Protein AF-A0A3B5M912-F1 (afdb_monomer)

Sequence (126 aa):
ELSCSVRALQQDLEKQKSLNESLRKENHSLREQLNTVKNRPSCDAEFARALKVFYHSMTSVRGQLQRLRRHRPSEESDLLGLRLFVDEQSRLLRDFSEQLEDSVSTLKQDIAAIVRRKRERSGIWS

Nearest PDB structures (foldseek):
  8to0-assembly1_Af  TM=3.887E-01  e=3.379E+00  Mus musculus
  4mh6-assembly1_A  TM=3.707E-01  e=4.915E+00  Vibrio parahaemolyticus RIMD 2210633

Foldseek 3Di:
DVVVVVVVVVVVVVVVVVVVVVVVVVVVVVVVVVVVVVPDDALVRLLVVLVVQLVVLVVVLVVLVVVLVPDDQDPPDDPVSVVVSVVVSVVSVVVSVVSNCVSVVSSVVSNVVSVVVVCVVVVPDD

Organism: NCBI:txid32473

Secondary structure (DSSP, 8-state):
-HHHHHHHHHHHHHHHHHHHHHHHHHHHHHHHHHHHHHTSPPHHHHHHHHHHHHHHHHHHHHHHHHHHHH----TT--HHHHHHHHHHHHHHHHHHHHHHHHHHHHHHHHHHHHHHHHHHHH-TT-

Structure (mmCIF, N/CA/C/O backbone):
data_AF-A0A3B5M912-F1
#
_entry.id   AF-A0A3B5M912-F1
#
loop_
_atom_site.group_PDB
_atom_site.id
_atom_site.type_symbol
_atom_site.label_atom_id
_atom_site.label_alt_id
_atom_site.label_comp_id
_atom_site.label_asym_id
_atom_site.label_entity_id
_atom_site.label_seq_id
_atom_site.pdbx_PDB_ins_code
_atom_site.Cartn_x
_atom_site.Cartn_y
_atom_site.Cartn_z
_atom_site.occupancy
_atom_site.B_iso_or_equiv
_atom_site.auth_seq_id
_atom_site.auth_comp_id
_atom_site.auth_asym_id
_atom_site.auth_atom_id
_atom_site.pdbx_PDB_model_num
ATOM 1 N N . GLU A 1 1 ? 48.016 -3.896 -58.361 1.00 64.62 1 GLU A N 1
ATOM 2 C CA . GLU A 1 1 ? 46.804 -3.161 -57.930 1.00 64.62 1 GLU A CA 1
ATOM 3 C C . GLU A 1 1 ? 45.706 -4.087 -57.398 1.00 64.62 1 GLU A C 1
ATOM 5 O O . GLU A 1 1 ? 45.384 -3.976 -56.224 1.00 64.62 1 GLU A O 1
ATOM 10 N N . LEU A 1 2 ? 45.236 -5.081 -58.168 1.00 72.81 2 LEU A N 1
ATOM 11 C CA . LEU A 1 2 ? 44.191 -6.045 -57.753 1.00 72.81 2 LEU A CA 1
ATOM 12 C C . LEU A 1 2 ? 44.423 -6.735 -56.390 1.00 72.81 2 LEU A C 1
ATOM 14 O O . LEU A 1 2 ? 43.500 -6.841 -55.590 1.00 72.81 2 LEU A O 1
ATOM 18 N N . SER A 1 3 ? 45.652 -7.165 -56.085 1.00 80.94 3 SER A N 1
ATOM 19 C CA . SER A 1 3 ? 45.983 -7.821 -54.803 1.00 80.94 3 SER A CA 1
ATOM 20 C C . SER A 1 3 ? 45.814 -6.895 -53.583 1.00 80.94 3 SER A C 1
ATOM 22 O O . SER A 1 3 ? 45.365 -7.330 -52.521 1.00 80.94 3 SER A O 1
ATOM 24 N N . CYS A 1 4 ? 46.098 -5.597 -53.740 1.00 82.88 4 CYS A N 1
ATOM 25 C CA . CYS A 1 4 ? 45.885 -4.604 -52.685 1.00 82.88 4 CYS A CA 1
ATOM 26 C C . CYS A 1 4 ? 44.389 -4.359 -52.451 1.00 82.88 4 CYS A C 1
ATOM 28 O O . CYS A 1 4 ? 43.953 -4.299 -51.303 1.00 82.88 4 CYS A O 1
ATOM 30 N N . SER A 1 5 ? 43.597 -4.292 -53.526 1.00 88.00 5 SER A N 1
ATOM 31 C CA . SER A 1 5 ? 42.139 -4.140 -53.454 1.00 88.00 5 SER A CA 1
ATOM 32 C C . SER A 1 5 ? 41.459 -5.344 -52.797 1.00 88.00 5 SER A C 1
ATOM 34 O O . SER A 1 5 ? 40.586 -5.163 -51.953 1.00 88.00 5 SER A O 1
ATOM 36 N N . VAL A 1 6 ? 41.895 -6.570 -53.110 1.00 91.06 6 VAL A N 1
ATOM 37 C CA . VAL A 1 6 ? 41.381 -7.795 -52.470 1.00 91.06 6 VAL A CA 1
ATOM 38 C C . VAL A 1 6 ? 41.667 -7.788 -50.967 1.00 91.06 6 VAL A C 1
ATOM 40 O O . VAL A 1 6 ? 40.774 -8.064 -50.170 1.00 91.06 6 VAL A O 1
ATOM 43 N N . ARG A 1 7 ? 42.879 -7.395 -50.556 1.00 91.56 7 ARG A N 1
ATOM 44 C CA . ARG A 1 7 ? 43.245 -7.308 -49.135 1.00 91.56 7 ARG A CA 1
ATOM 45 C C . ARG A 1 7 ? 42.416 -6.263 -48.378 1.00 91.56 7 ARG A C 1
ATOM 47 O O . ARG A 1 7 ? 42.006 -6.533 -47.252 1.00 91.56 7 ARG A O 1
ATOM 54 N N . ALA A 1 8 ? 42.159 -5.105 -48.989 1.00 92.12 8 ALA A N 1
ATOM 55 C CA . ALA A 1 8 ? 41.327 -4.056 -48.398 1.00 92.12 8 ALA A CA 1
ATOM 56 C C . ALA A 1 8 ? 39.878 -4.529 -48.186 1.00 92.12 8 ALA A C 1
ATOM 58 O O . ALA A 1 8 ? 39.350 -4.418 -47.081 1.00 92.12 8 ALA A O 1
ATOM 59 N N . LEU A 1 9 ? 39.276 -5.165 -49.198 1.00 93.44 9 LEU A N 1
ATOM 60 C CA . LEU A 1 9 ? 37.930 -5.741 -49.090 1.00 93.44 9 LEU A CA 1
ATOM 61 C C . LEU A 1 9 ? 37.843 -6.818 -48.002 1.00 93.44 9 LEU A C 1
ATOM 63 O O . LEU A 1 9 ? 36.847 -6.905 -47.288 1.00 93.44 9 LEU A O 1
ATOM 67 N N . GLN A 1 10 ? 38.894 -7.622 -47.843 1.00 93.94 10 GLN A N 1
ATOM 68 C CA . GLN A 1 10 ? 38.943 -8.663 -46.820 1.00 93.94 10 GLN A CA 1
ATOM 69 C C . GLN A 1 10 ? 38.999 -8.076 -45.405 1.00 93.94 10 GLN A C 1
ATOM 71 O O . GLN A 1 10 ? 38.310 -8.558 -44.509 1.00 93.94 10 GLN A O 1
ATOM 76 N N . GLN A 1 11 ? 39.771 -7.003 -45.209 1.00 94.62 11 GLN A N 1
ATOM 77 C CA . GLN A 1 11 ? 39.803 -6.275 -43.940 1.00 94.62 11 GLN A CA 1
ATOM 78 C C . GLN A 1 11 ? 38.449 -5.640 -43.614 1.00 94.62 11 GLN A C 1
ATOM 80 O O . GLN A 1 11 ? 38.011 -5.691 -42.465 1.00 94.62 11 GLN A O 1
ATOM 85 N N . ASP A 1 12 ? 37.768 -5.072 -44.606 1.00 95.12 12 ASP A N 1
ATOM 86 C CA . ASP A 1 12 ? 36.456 -4.464 -44.394 1.00 95.12 12 ASP A CA 1
ATOM 87 C C . ASP A 1 12 ? 35.370 -5.510 -44.121 1.00 95.12 12 ASP A C 1
ATOM 89 O O . ASP A 1 12 ? 34.517 -5.288 -43.262 1.00 95.12 12 ASP A O 1
ATOM 93 N N . LEU A 1 13 ? 35.445 -6.689 -44.747 1.00 95.62 13 LEU A N 1
ATOM 94 C CA . LEU A 1 13 ? 34.567 -7.815 -44.428 1.00 95.62 13 LEU A CA 1
ATOM 95 C C . LEU A 1 13 ? 34.723 -8.263 -42.966 1.00 95.62 13 LEU A C 1
ATOM 97 O O . LEU A 1 13 ? 33.722 -8.478 -42.284 1.00 95.62 13 LEU A O 1
ATOM 101 N N . GLU A 1 14 ? 35.955 -8.380 -42.467 1.00 96.00 14 GLU A N 1
ATOM 102 C CA . GLU A 1 14 ? 36.202 -8.761 -41.069 1.00 96.00 14 GLU A CA 1
ATOM 103 C C . GLU A 1 14 ? 35.731 -7.682 -40.080 1.00 96.00 14 GLU A C 1
ATOM 105 O O . GLU A 1 14 ? 35.115 -8.008 -39.062 1.00 96.00 14 GLU A O 1
ATOM 110 N N . LYS A 1 15 ? 35.904 -6.391 -40.403 1.00 96.31 15 LYS A N 1
ATOM 111 C CA . LYS A 1 15 ? 35.314 -5.291 -39.615 1.00 96.31 15 LYS A CA 1
ATOM 112 C C . LYS A 1 15 ? 33.787 -5.361 -39.595 1.00 96.31 15 LYS A C 1
ATOM 114 O O . LYS A 1 15 ? 33.173 -5.162 -38.552 1.00 96.31 15 LYS A O 1
ATOM 119 N N . GLN A 1 16 ? 33.155 -5.648 -40.732 1.00 95.44 16 GLN A N 1
ATOM 120 C CA . GLN A 1 16 ? 31.699 -5.776 -40.799 1.00 95.44 16 GLN A CA 1
ATOM 121 C C . GLN A 1 16 ? 31.198 -6.969 -39.981 1.00 95.44 16 GLN A C 1
ATOM 123 O O . GLN A 1 16 ? 30.187 -6.850 -39.291 1.00 95.44 16 GLN A O 1
ATOM 128 N N . LYS A 1 17 ? 31.911 -8.101 -39.990 1.00 96.62 17 LYS A N 1
ATOM 129 C CA . LYS A 1 17 ? 31.572 -9.258 -39.148 1.00 96.62 17 LYS A CA 1
ATOM 130 C C . LYS A 1 17 ? 31.636 -8.921 -37.660 1.00 96.62 17 LYS A C 1
ATOM 132 O O . LYS A 1 17 ? 30.684 -9.231 -36.946 1.00 96.62 17 LYS A O 1
ATOM 137 N N . SER A 1 18 ? 32.706 -8.265 -37.206 1.00 96.75 18 SER A N 1
ATOM 138 C CA . SER A 1 18 ? 32.860 -7.907 -35.791 1.00 96.75 18 SER A CA 1
ATOM 139 C C . SER A 1 18 ? 31.819 -6.880 -35.336 1.00 96.75 18 SER A C 1
ATOM 141 O O . SER A 1 18 ? 31.217 -7.041 -34.273 1.00 96.75 18 SER A O 1
ATOM 143 N N . LEU A 1 19 ? 31.516 -5.880 -36.172 1.00 96.88 19 LEU A N 1
ATOM 144 C CA . LEU A 1 19 ? 30.429 -4.927 -35.925 1.00 96.88 19 LEU A CA 1
ATOM 145 C C . LEU A 1 19 ? 29.069 -5.625 -35.842 1.00 96.88 19 LEU A C 1
ATOM 147 O O . LEU A 1 19 ? 28.286 -5.351 -34.935 1.00 96.88 19 LEU A O 1
ATOM 151 N N . ASN A 1 20 ? 28.790 -6.556 -36.755 1.00 96.88 20 ASN A N 1
ATOM 152 C CA . ASN A 1 20 ? 27.536 -7.303 -36.760 1.00 96.88 20 ASN A CA 1
ATOM 153 C C . ASN A 1 20 ? 27.403 -8.192 -35.513 1.00 96.88 20 ASN A C 1
ATOM 155 O O . ASN A 1 20 ? 26.327 -8.278 -34.924 1.00 96.88 20 ASN A O 1
ATOM 159 N N . GLU A 1 21 ? 28.495 -8.813 -35.062 1.00 97.38 21 GLU A N 1
ATOM 160 C CA . GLU A 1 21 ? 28.508 -9.570 -33.810 1.00 97.38 21 GLU A CA 1
ATOM 161 C C . GLU A 1 21 ? 28.215 -8.673 -32.597 1.00 97.38 21 GLU A C 1
ATOM 163 O O . GLU A 1 21 ? 27.390 -9.032 -31.754 1.00 97.38 21 GLU A O 1
ATOM 168 N N . SER A 1 22 ? 28.820 -7.482 -32.541 1.00 97.06 22 SER A N 1
ATOM 169 C CA . SER A 1 22 ? 28.542 -6.490 -31.495 1.00 97.06 22 SER A CA 1
ATOM 170 C C . SER A 1 22 ? 27.069 -6.062 -31.496 1.00 97.06 22 SER A C 1
ATOM 172 O O . SER A 1 22 ? 26.395 -6.139 -30.468 1.00 97.06 22 SER A O 1
ATOM 174 N N . LEU A 1 23 ? 26.521 -5.730 -32.670 1.00 96.75 23 LEU A N 1
ATOM 175 C CA . LEU A 1 23 ? 25.113 -5.352 -32.832 1.00 96.75 23 LEU A CA 1
ATOM 176 C C . LEU A 1 23 ? 24.147 -6.47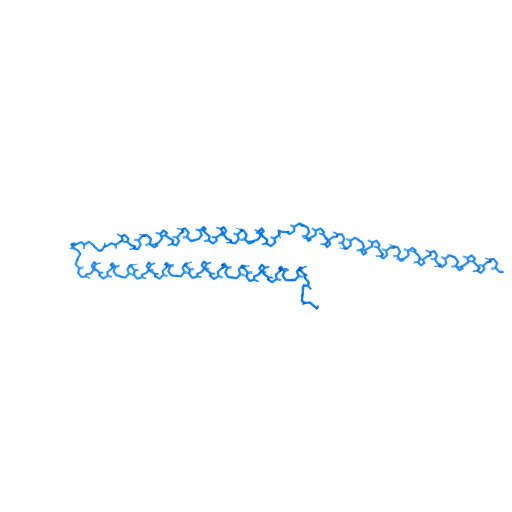3 -32.446 1.00 96.75 23 LEU A C 1
ATOM 178 O O . LEU A 1 23 ? 23.066 -6.196 -31.925 1.00 96.75 23 LEU A O 1
ATOM 182 N N . ARG A 1 24 ? 24.504 -7.740 -32.690 1.00 97.06 24 ARG A N 1
ATOM 183 C CA . ARG A 1 24 ? 23.701 -8.889 -32.246 1.00 97.06 24 ARG A CA 1
ATOM 184 C C . ARG A 1 24 ? 23.690 -9.017 -30.727 1.00 97.06 24 ARG A C 1
ATOM 186 O O . ARG A 1 24 ? 22.623 -9.264 -30.166 1.00 97.06 24 ARG A O 1
ATOM 193 N N . LYS A 1 25 ? 24.837 -8.824 -30.069 1.00 96.62 25 LYS A N 1
ATOM 194 C CA . LYS A 1 25 ? 24.935 -8.823 -28.599 1.00 96.62 25 LYS A CA 1
ATOM 195 C C . LYS A 1 25 ? 24.112 -7.686 -27.994 1.00 96.62 25 LYS A C 1
ATOM 197 O O . LYS A 1 25 ? 23.331 -7.921 -27.075 1.00 96.62 25 LYS A O 1
ATOM 202 N N . GLU A 1 26 ? 24.211 -6.487 -28.559 1.00 95.50 26 GLU A N 1
ATOM 203 C CA . GLU A 1 26 ? 23.410 -5.338 -28.132 1.00 95.50 26 GLU A CA 1
ATOM 204 C C . GLU A 1 26 ? 21.910 -5.578 -28.352 1.00 95.50 26 GLU A C 1
ATOM 206 O O . GLU A 1 26 ? 21.117 -5.400 -27.432 1.00 95.50 26 GLU A O 1
ATOM 211 N N . ASN A 1 27 ? 21.509 -6.085 -29.523 1.00 95.75 27 ASN A N 1
ATOM 212 C CA . ASN A 1 27 ? 20.114 -6.448 -29.792 1.00 95.75 27 ASN A CA 1
ATOM 213 C C . ASN A 1 27 ? 19.573 -7.469 -28.794 1.00 95.75 27 ASN A C 1
ATOM 215 O O . ASN A 1 27 ? 18.412 -7.383 -28.393 1.00 95.75 27 ASN A O 1
ATOM 219 N N . HIS A 1 28 ? 20.388 -8.453 -28.420 1.00 95.31 28 HIS A N 1
ATOM 220 C CA . HIS A 1 28 ? 20.005 -9.441 -27.425 1.00 95.31 28 HIS A CA 1
ATOM 221 C C . HIS A 1 28 ? 19.778 -8.783 -26.058 1.00 95.31 28 HIS A C 1
ATOM 223 O O . HIS A 1 28 ? 18.690 -8.921 -25.502 1.00 95.31 28 HIS A O 1
ATOM 229 N N . SER A 1 29 ? 20.730 -7.969 -25.591 1.00 94.19 29 SER A N 1
ATOM 230 C CA . SER A 1 29 ? 20.608 -7.203 -24.341 1.00 94.19 29 SER A CA 1
ATOM 231 C C . SER A 1 29 ? 19.375 -6.289 -24.332 1.00 94.19 29 SER A C 1
ATOM 233 O O . SER A 1 29 ? 18.597 -6.285 -23.379 1.00 94.19 29 SER A O 1
ATOM 235 N N . LEU A 1 30 ? 19.118 -5.565 -25.425 1.00 93.62 30 LEU A N 1
ATOM 236 C CA . LEU A 1 30 ? 17.948 -4.691 -25.553 1.00 93.62 30 LEU A CA 1
ATOM 237 C C . LEU A 1 30 ? 16.629 -5.477 -25.532 1.00 93.62 30 LEU A C 1
ATOM 239 O O . LEU A 1 30 ? 15.649 -5.029 -24.934 1.00 93.62 30 LEU A O 1
ATOM 243 N N . ARG A 1 31 ? 16.586 -6.663 -26.151 1.00 91.31 31 ARG A N 1
ATOM 244 C CA . ARG A 1 31 ? 15.410 -7.549 -26.108 1.00 91.31 31 ARG A CA 1
ATOM 245 C C . ARG A 1 31 ? 15.148 -8.068 -24.700 1.00 91.31 31 ARG A C 1
ATOM 247 O O . ARG A 1 31 ? 13.990 -8.102 -24.285 1.00 91.31 31 ARG A O 1
ATOM 254 N N . GLU A 1 32 ? 16.193 -8.436 -23.965 1.00 88.81 32 GLU A N 1
ATOM 255 C CA . GLU A 1 32 ? 16.070 -8.828 -22.560 1.00 88.81 32 GLU A CA 1
ATOM 256 C C . GLU A 1 32 ? 15.535 -7.670 -21.713 1.00 88.81 32 GLU A C 1
ATOM 258 O O . GLU A 1 32 ? 14.519 -7.828 -21.032 1.00 88.81 32 GLU A O 1
ATOM 263 N N . GLN A 1 33 ? 16.119 -6.474 -21.838 1.00 84.50 33 GLN A N 1
ATOM 264 C CA . GLN A 1 33 ? 15.643 -5.274 -21.145 1.00 84.50 33 GLN A CA 1
ATOM 265 C C . GLN A 1 33 ? 14.170 -4.978 -21.465 1.00 84.50 33 GLN A C 1
ATOM 267 O O . GLN A 1 33 ? 13.362 -4.791 -20.553 1.00 84.50 33 GLN A O 1
ATOM 272 N N . LEU A 1 34 ? 13.770 -5.027 -22.738 1.00 82.81 34 LEU A N 1
ATOM 273 C CA . LEU A 1 34 ? 12.383 -4.793 -23.144 1.00 82.81 34 LEU A CA 1
ATOM 274 C C . LEU A 1 34 ? 11.416 -5.830 -22.553 1.00 82.81 34 LEU A C 1
ATOM 276 O O . LEU A 1 34 ? 10.325 -5.473 -22.100 1.00 82.81 34 LEU A O 1
ATOM 280 N N . ASN A 1 35 ? 11.808 -7.105 -22.524 1.00 79.25 35 ASN A N 1
ATOM 281 C CA . ASN A 1 35 ? 11.000 -8.167 -21.925 1.00 79.25 35 ASN A CA 1
ATOM 282 C C . ASN A 1 35 ? 10.828 -7.967 -20.412 1.00 79.25 35 ASN A C 1
ATOM 284 O O . ASN A 1 35 ? 9.725 -8.159 -19.895 1.00 79.25 35 ASN A O 1
ATOM 288 N N . THR A 1 36 ? 11.863 -7.503 -19.702 1.00 74.50 36 THR A N 1
ATOM 289 C CA . THR A 1 36 ? 11.733 -7.182 -18.269 1.00 74.50 36 THR A CA 1
ATOM 290 C C . THR A 1 36 ? 10.762 -6.027 -18.010 1.00 74.50 36 THR A C 1
ATOM 292 O O . THR A 1 36 ? 10.027 -6.056 -17.024 1.00 74.50 36 THR A O 1
ATOM 295 N N . VAL A 1 37 ? 10.698 -5.030 -18.897 1.00 73.44 37 VAL A N 1
ATOM 296 C CA . VAL A 1 37 ? 9.768 -3.895 -18.772 1.00 73.44 37 VAL A CA 1
ATOM 297 C C . VAL A 1 37 ? 8.327 -4.310 -19.073 1.00 73.44 37 VAL A C 1
ATOM 299 O O . VAL A 1 37 ? 7.422 -3.887 -18.348 1.00 73.44 37 VAL A O 1
ATOM 302 N N . LYS A 1 38 ? 8.115 -5.151 -20.096 1.00 70.38 38 LYS A N 1
ATOM 303 C CA . LYS A 1 38 ? 6.788 -5.662 -20.492 1.00 70.38 38 LYS A CA 1
ATOM 304 C C . LYS A 1 38 ? 6.145 -6.551 -19.429 1.00 70.38 38 LYS A C 1
ATOM 306 O O . LYS A 1 38 ? 4.938 -6.480 -19.237 1.00 70.38 38 LYS A O 1
ATOM 311 N N . ASN A 1 39 ? 6.945 -7.349 -18.722 1.00 68.88 39 ASN A N 1
ATOM 312 C CA . ASN A 1 39 ? 6.443 -8.283 -17.710 1.00 68.88 39 ASN A CA 1
ATOM 313 C C . ASN A 1 39 ? 6.229 -7.641 -16.329 1.00 68.88 39 ASN A C 1
ATOM 315 O O . ASN A 1 39 ? 5.725 -8.296 -15.417 1.00 68.88 39 ASN A O 1
ATOM 319 N N . ARG A 1 40 ? 6.601 -6.368 -16.140 1.00 70.62 40 ARG A N 1
ATOM 320 C CA . ARG A 1 40 ? 6.330 -5.654 -14.887 1.00 70.62 40 ARG A CA 1
ATOM 321 C C . ARG A 1 40 ? 4.892 -5.126 -14.873 1.00 70.62 40 ARG A C 1
ATOM 323 O O . ARG A 1 40 ? 4.459 -4.555 -15.874 1.00 70.62 40 ARG A O 1
ATOM 330 N N . PRO A 1 41 ? 4.174 -5.222 -13.738 1.00 75.94 41 PRO A N 1
ATOM 331 C CA . PRO A 1 41 ? 2.852 -4.624 -13.604 1.00 75.94 41 PRO A CA 1
ATOM 332 C C . PRO A 1 41 ? 2.881 -3.130 -13.944 1.00 75.94 41 PRO A C 1
ATOM 334 O O . PRO A 1 41 ? 3.844 -2.435 -13.608 1.00 75.94 41 PRO A O 1
ATOM 337 N N . SER A 1 42 ? 1.826 -2.628 -14.589 1.00 85.75 42 SER A N 1
ATOM 338 C CA . SER A 1 42 ? 1.671 -1.187 -14.794 1.00 85.75 42 SER A CA 1
ATOM 339 C C . SER A 1 42 ? 1.531 -0.465 -13.450 1.00 85.75 42 SER A C 1
ATOM 341 O O . SER A 1 42 ? 1.064 -1.047 -12.467 1.00 85.75 42 SER A O 1
ATOM 343 N N . CYS A 1 43 ? 1.896 0.819 -13.410 1.00 88.69 43 CYS A N 1
ATOM 344 C CA . CYS A 1 43 ? 1.702 1.655 -12.222 1.00 88.69 43 CYS A CA 1
ATOM 345 C C . CYS A 1 43 ? 0.235 1.663 -11.765 1.00 88.69 43 CYS A C 1
ATOM 347 O O . CYS A 1 43 ? -0.027 1.658 -10.567 1.00 88.69 43 CYS A O 1
ATOM 349 N N . ASP A 1 44 ? -0.715 1.599 -12.701 1.00 90.81 44 ASP A N 1
ATOM 350 C CA . ASP A 1 44 ? -2.145 1.533 -12.386 1.00 90.81 44 ASP A CA 1
ATOM 351 C C . ASP A 1 44 ? -2.519 0.195 -11.732 1.00 90.81 44 ASP A C 1
ATOM 353 O O . ASP A 1 44 ? -3.289 0.164 -10.774 1.00 90.81 44 ASP A O 1
ATOM 357 N N . ALA A 1 45 ? -1.925 -0.917 -12.182 1.00 92.38 45 ALA A N 1
ATOM 358 C CA . ALA A 1 45 ? -2.114 -2.219 -11.548 1.00 92.38 45 ALA A CA 1
ATOM 359 C C . ALA A 1 45 ? -1.486 -2.271 -10.143 1.00 92.38 45 ALA A C 1
ATOM 361 O O . ALA A 1 45 ? -2.049 -2.889 -9.241 1.00 92.38 45 ALA A O 1
ATOM 362 N N . GLU A 1 46 ? -0.329 -1.632 -9.940 1.00 93.44 46 GLU A N 1
ATOM 363 C CA . GLU A 1 46 ? 0.275 -1.456 -8.610 1.00 93.44 46 GLU A CA 1
ATOM 364 C C . GLU A 1 46 ? -0.614 -0.605 -7.697 1.00 93.44 46 GLU A C 1
ATOM 366 O O . GLU A 1 46 ? -0.865 -0.991 -6.556 1.00 93.44 46 GLU A O 1
ATOM 371 N N . PHE A 1 47 ? -1.155 0.497 -8.215 1.00 95.12 47 PHE A N 1
ATOM 372 C CA . PHE A 1 47 ? -2.043 1.387 -7.473 1.00 95.12 47 PHE A CA 1
ATOM 373 C C . PHE A 1 47 ? -3.353 0.701 -7.076 1.00 95.12 47 PHE A C 1
ATOM 375 O O . PHE A 1 47 ? -3.755 0.763 -5.916 1.00 95.12 47 PHE A O 1
ATOM 382 N N . ALA A 1 48 ? -3.980 -0.034 -7.997 1.00 96.94 48 ALA A N 1
ATOM 383 C CA . ALA A 1 48 ? -5.179 -0.815 -7.705 1.00 96.94 48 ALA A CA 1
ATOM 384 C C . ALA A 1 48 ? -4.929 -1.865 -6.607 1.00 96.94 48 ALA A C 1
ATOM 386 O O . ALA A 1 48 ? -5.787 -2.083 -5.749 1.00 96.94 48 ALA A O 1
ATOM 387 N N . ARG A 1 49 ? -3.744 -2.496 -6.592 1.00 96.25 49 ARG A N 1
ATOM 388 C CA . ARG A 1 49 ? -3.355 -3.424 -5.518 1.00 96.25 49 ARG A CA 1
ATOM 389 C C . ARG A 1 49 ? -3.178 -2.712 -4.180 1.00 96.25 49 ARG A C 1
ATOM 391 O O . ARG A 1 49 ? -3.746 -3.184 -3.199 1.00 96.25 49 ARG A O 1
ATOM 398 N N . ALA A 1 50 ? -2.462 -1.588 -4.146 1.00 97.69 50 ALA A N 1
ATOM 399 C CA . ALA A 1 50 ? -2.276 -0.795 -2.929 1.00 97.69 50 ALA A CA 1
ATOM 400 C C . ALA A 1 50 ? -3.625 -0.339 -2.344 1.00 97.69 50 ALA A C 1
ATOM 402 O O . ALA A 1 50 ? -3.888 -0.524 -1.157 1.00 97.69 50 ALA A O 1
ATOM 403 N N . LEU A 1 51 ? -4.541 0.143 -3.194 1.00 98.12 51 LEU A N 1
ATOM 404 C CA . LEU A 1 51 ? -5.901 0.495 -2.780 1.00 98.12 51 LEU A CA 1
ATOM 405 C C . LEU A 1 51 ? -6.677 -0.704 -2.235 1.00 98.12 51 LEU A C 1
ATOM 407 O O . LEU A 1 51 ? -7.331 -0.587 -1.202 1.00 98.12 51 LEU A O 1
ATOM 411 N N . LYS A 1 52 ? -6.612 -1.867 -2.893 1.00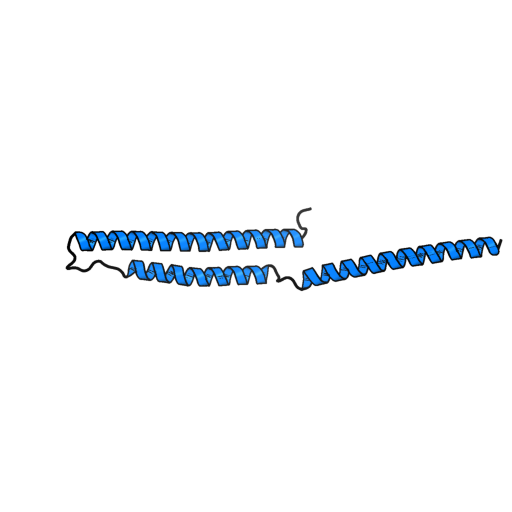 98.00 52 LYS A N 1
ATOM 412 C CA . LYS A 1 52 ? -7.297 -3.076 -2.416 1.00 98.00 52 LYS A CA 1
ATOM 413 C C . LYS A 1 52 ? -6.821 -3.474 -1.017 1.00 98.00 52 LYS A C 1
ATOM 415 O O . LYS A 1 52 ? -7.654 -3.778 -0.164 1.00 98.00 52 LYS A O 1
ATOM 420 N N . VAL A 1 53 ? -5.508 -3.459 -0.785 1.00 97.44 53 VAL A N 1
ATOM 421 C CA . VAL A 1 53 ? -4.915 -3.751 0.530 1.00 97.44 53 VAL A CA 1
ATOM 422 C C . VAL A 1 53 ? -5.372 -2.720 1.561 1.00 97.44 53 VAL A C 1
ATOM 424 O O . VAL A 1 53 ? -5.858 -3.100 2.625 1.00 97.44 53 VAL A O 1
ATOM 427 N N . PHE A 1 54 ? -5.322 -1.430 1.220 1.00 98.25 54 PHE A N 1
ATOM 428 C CA . PHE A 1 54 ? -5.790 -0.356 2.093 1.00 98.25 54 PHE A CA 1
ATOM 429 C C . PHE A 1 54 ? -7.265 -0.516 2.484 1.00 98.25 54 PHE A C 1
ATOM 431 O O . PHE A 1 54 ? -7.593 -0.490 3.667 1.00 98.25 54 PHE A O 1
ATOM 438 N N . TYR A 1 55 ? -8.165 -0.747 1.525 1.00 98.00 55 TYR A N 1
ATOM 439 C CA . TYR A 1 55 ? -9.591 -0.938 1.814 1.00 98.00 55 TYR A CA 1
ATOM 440 C C . TYR A 1 55 ? -9.867 -2.186 2.653 1.00 98.00 55 TYR A C 1
ATOM 442 O O . TYR A 1 55 ? -10.757 -2.178 3.512 1.00 98.00 55 TYR A O 1
ATOM 450 N N . HIS A 1 56 ? -9.106 -3.257 2.427 1.00 97.25 56 HIS A N 1
ATOM 451 C CA . HIS A 1 56 ? -9.191 -4.446 3.261 1.00 97.25 56 HIS A CA 1
ATOM 452 C C . HIS A 1 56 ? -8.785 -4.131 4.708 1.00 97.25 56 HIS A C 1
ATOM 454 O O . HIS A 1 56 ? -9.541 -4.440 5.629 1.00 97.25 56 HIS A O 1
ATOM 460 N N . SER A 1 57 ? -7.672 -3.417 4.907 1.00 96.69 57 SER A N 1
ATOM 461 C CA . SER A 1 57 ? -7.240 -2.970 6.237 1.00 96.69 57 SER A CA 1
ATOM 462 C C . SER A 1 57 ? -8.274 -2.055 6.904 1.00 96.69 57 SER A C 1
ATOM 464 O O . SER A 1 57 ? -8.706 -2.293 8.032 1.00 96.69 57 SER A O 1
ATOM 466 N N . MET A 1 58 ? -8.800 -1.078 6.161 1.00 97.31 58 MET A N 1
ATOM 467 C CA . MET A 1 58 ? -9.839 -0.164 6.643 1.00 97.31 58 MET A CA 1
ATOM 468 C C . MET A 1 58 ? -11.139 -0.876 7.033 1.00 97.31 58 MET A C 1
ATOM 470 O O . MET A 1 58 ? -11.883 -0.383 7.882 1.00 97.31 58 MET A O 1
ATOM 474 N N . THR A 1 59 ? -11.421 -2.052 6.464 1.00 96.62 59 THR A N 1
ATOM 475 C CA . THR A 1 59 ? -12.552 -2.883 6.897 1.00 96.62 59 THR A CA 1
ATOM 476 C C . THR A 1 59 ? -12.342 -3.409 8.320 1.00 96.62 59 THR A C 1
ATOM 478 O O . THR A 1 59 ? -13.286 -3.378 9.113 1.00 96.62 59 THR A O 1
ATOM 481 N N . SER A 1 60 ? -11.114 -3.813 8.670 1.00 94.06 60 SER A N 1
ATOM 482 C CA . SER A 1 60 ? -10.738 -4.218 10.034 1.00 94.06 60 SER A CA 1
ATOM 483 C C . SER A 1 60 ? -10.808 -3.042 11.011 1.00 94.06 60 SER A C 1
ATOM 485 O O . SER A 1 60 ? -11.500 -3.126 12.030 1.00 94.06 60 SER A O 1
ATOM 487 N N . VAL A 1 61 ? -10.190 -1.912 10.646 1.00 96.50 61 VAL A N 1
ATOM 488 C CA . VAL A 1 61 ? -10.193 -0.661 11.428 1.00 96.50 61 VAL A CA 1
ATOM 489 C C . VAL A 1 61 ? -11.627 -0.204 11.720 1.00 96.50 61 VAL A C 1
ATOM 491 O O . VAL A 1 61 ? -11.990 0.089 12.860 1.00 96.50 61 VAL A O 1
ATOM 494 N N . ARG A 1 62 ? -12.509 -0.241 10.712 1.00 95.62 62 ARG A N 1
ATOM 495 C CA . ARG A 1 62 ? -13.940 0.048 10.886 1.00 95.62 62 ARG A CA 1
ATOM 496 C C . ARG A 1 62 ? -14.613 -0.920 11.862 1.00 95.62 62 ARG A C 1
ATOM 498 O O . ARG A 1 62 ? -15.432 -0.489 12.671 1.00 95.62 62 ARG A O 1
ATOM 505 N N . GLY A 1 63 ? -14.287 -2.210 11.803 1.00 93.81 63 GLY A N 1
ATOM 506 C CA . GLY A 1 63 ? -14.812 -3.215 12.730 1.00 93.81 63 GLY A CA 1
ATOM 507 C C . GLY A 1 63 ? -14.361 -2.994 14.179 1.00 93.81 63 GLY A C 1
ATOM 508 O O . GLY A 1 63 ? -15.135 -3.221 15.108 1.00 93.81 63 GLY A O 1
ATOM 509 N N . GLN A 1 64 ? -13.133 -2.522 14.400 1.00 93.25 64 GLN A N 1
ATOM 510 C CA . GLN A 1 64 ? -12.654 -2.127 15.731 1.00 93.25 64 GLN A CA 1
ATOM 511 C C . GLN A 1 64 ? -13.378 -0.884 16.250 1.00 93.25 64 GLN A C 1
ATOM 513 O O . GLN A 1 64 ? -13.883 -0.899 17.371 1.00 93.25 64 GLN A O 1
ATOM 518 N N . LEU A 1 65 ? -13.546 0.141 15.410 1.00 94.12 65 LEU A N 1
ATOM 519 C CA . LEU A 1 65 ? -14.304 1.339 15.773 1.00 94.12 65 LEU A CA 1
ATOM 520 C C . LEU A 1 65 ? -15.756 1.013 16.148 1.00 94.12 65 LEU A C 1
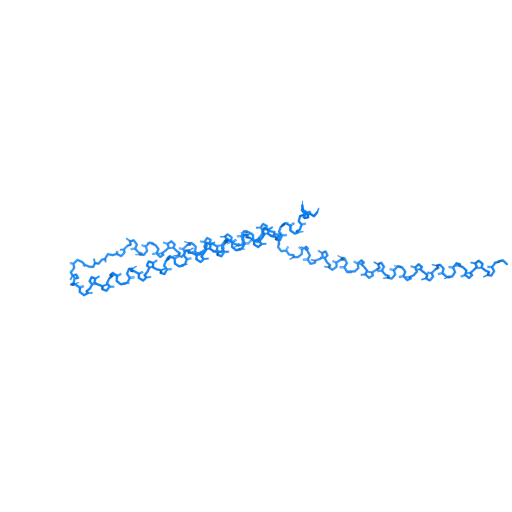ATOM 522 O O . LEU A 1 65 ? -16.304 1.558 17.104 1.00 94.12 65 LEU A O 1
ATOM 526 N N . GLN A 1 66 ? -16.393 0.098 15.415 1.00 93.19 66 GLN A N 1
ATOM 527 C CA . GLN A 1 66 ? -17.739 -0.368 15.747 1.00 93.19 66 GLN A CA 1
ATOM 528 C C . GLN A 1 66 ? -17.786 -1.102 17.092 1.00 93.19 66 GLN A C 1
ATOM 530 O O . GLN A 1 66 ? -18.753 -0.929 17.832 1.00 93.19 66 GLN A O 1
ATOM 535 N N . ARG A 1 67 ? -16.759 -1.896 17.425 1.00 90.00 67 ARG A N 1
ATOM 536 C CA . ARG A 1 67 ? -16.653 -2.573 18.728 1.00 90.00 67 ARG A CA 1
ATOM 537 C C . ARG A 1 67 ? -16.511 -1.574 19.871 1.00 90.00 67 ARG A C 1
ATOM 539 O O . ARG A 1 67 ? -17.283 -1.673 20.822 1.00 90.00 67 ARG A O 1
ATOM 546 N N . LEU A 1 68 ? -15.623 -0.590 19.726 1.00 91.38 68 LEU A N 1
ATOM 547 C CA . LEU A 1 68 ? -15.453 0.522 20.670 1.00 91.38 68 LEU A CA 1
ATOM 548 C C . LEU A 1 68 ? -16.777 1.252 20.922 1.00 91.38 68 LEU A C 1
ATOM 550 O O . LEU A 1 68 ? -17.205 1.404 22.058 1.00 91.38 68 LEU A O 1
ATOM 554 N N . ARG A 1 69 ? -17.497 1.619 19.854 1.00 90.19 69 ARG A N 1
ATOM 555 C CA . ARG A 1 69 ? -18.779 2.338 19.967 1.00 90.19 69 ARG A CA 1
ATOM 556 C C . ARG A 1 69 ? -19.899 1.544 20.641 1.00 90.19 69 ARG A C 1
ATOM 558 O O . ARG A 1 69 ? -20.858 2.152 21.106 1.00 90.19 69 ARG A O 1
ATOM 565 N N . ARG A 1 70 ? -19.837 0.212 20.614 1.00 89.50 70 ARG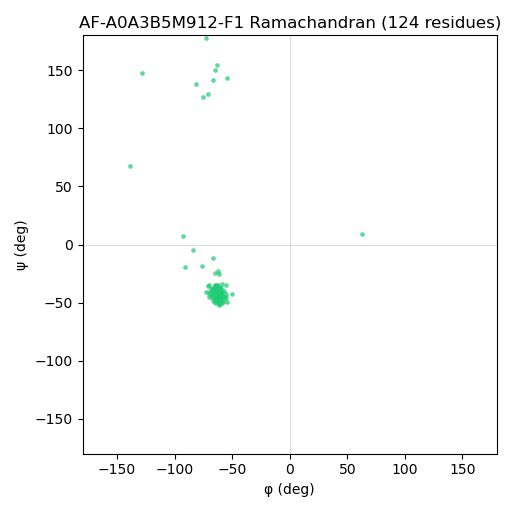 A N 1
ATOM 566 C CA . ARG A 1 70 ? -20.872 -0.664 21.186 1.00 89.50 70 ARG A CA 1
ATOM 567 C C . ARG A 1 70 ? -20.607 -1.031 22.641 1.00 89.50 70 ARG A C 1
ATOM 569 O O . ARG A 1 70 ? -21.538 -1.459 23.313 1.00 89.50 70 ARG A O 1
ATOM 576 N N . HIS A 1 71 ? -19.372 -0.898 23.115 1.00 87.06 71 HIS A N 1
ATOM 577 C CA . HIS A 1 71 ? -19.034 -1.242 24.488 1.00 87.06 71 HIS A CA 1
ATOM 578 C C . HIS A 1 71 ? -19.546 -0.170 25.452 1.00 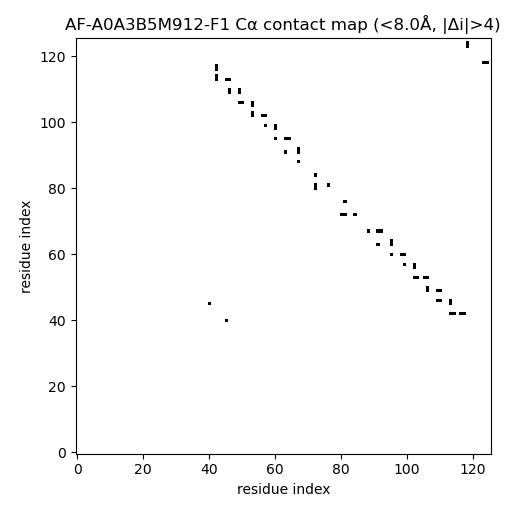87.06 71 HIS A C 1
ATOM 580 O O . HIS A 1 71 ? -19.261 1.017 25.308 1.00 87.06 71 HIS A O 1
ATOM 586 N N . ARG A 1 72 ? -20.295 -0.615 26.459 1.00 86.94 72 ARG A N 1
ATOM 587 C CA . ARG A 1 72 ? -20.712 0.178 27.615 1.00 86.94 72 ARG A CA 1
ATOM 588 C C . ARG A 1 72 ? -20.350 -0.601 28.883 1.00 86.94 72 ARG A C 1
ATOM 590 O O . ARG A 1 72 ? -20.392 -1.832 28.837 1.00 86.94 72 ARG A O 1
ATOM 597 N N . PRO A 1 73 ? -20.004 0.075 29.989 1.00 87.00 73 PRO A N 1
ATOM 598 C CA . PRO A 1 73 ? -19.872 -0.606 31.268 1.00 87.00 73 PRO A CA 1
ATOM 599 C C . PRO A 1 73 ? -21.243 -1.143 31.706 1.00 87.00 73 PRO A C 1
ATOM 601 O O . PRO A 1 73 ? -22.273 -0.564 31.352 1.00 87.00 73 PRO A O 1
ATOM 604 N N . SER A 1 74 ? -21.255 -2.249 32.456 1.00 86.56 74 SER A N 1
ATOM 605 C CA . SER A 1 74 ? -22.492 -2.778 33.045 1.00 86.56 74 SER A CA 1
ATOM 606 C C . SER A 1 74 ? -23.021 -1.800 34.096 1.00 86.56 74 SER A C 1
ATOM 608 O O . SER A 1 74 ? -22.229 -1.228 34.847 1.00 86.56 74 SER A O 1
ATOM 610 N N . GLU A 1 75 ? -24.341 -1.629 34.166 1.00 84.44 75 GLU A N 1
ATOM 611 C CA . GLU A 1 75 ? -25.000 -0.737 35.132 1.00 84.44 75 GLU A CA 1
ATOM 612 C C . GLU A 1 75 ? -24.754 -1.159 36.591 1.00 84.44 75 GLU A C 1
ATOM 614 O O . GLU A 1 75 ? -24.774 -0.319 37.484 1.00 84.44 75 GLU A O 1
ATOM 619 N N . GLU A 1 76 ? -24.436 -2.435 36.823 1.00 90.12 76 GLU A N 1
ATOM 620 C CA . GLU A 1 76 ? -24.142 -3.007 38.146 1.00 90.12 76 GLU A CA 1
ATOM 621 C C . GLU A 1 76 ? -22.641 -2.994 38.499 1.00 90.12 76 GLU A C 1
ATOM 623 O O . GLU A 1 76 ? -22.224 -3.594 39.488 1.00 90.12 76 GLU A O 1
ATOM 628 N N . SER A 1 77 ? -21.799 -2.351 37.682 1.00 90.06 77 SER A N 1
ATOM 629 C CA . SER A 1 77 ? -20.345 -2.367 37.887 1.00 90.06 77 SER A CA 1
ATOM 630 C C . SER A 1 77 ? -19.941 -1.539 39.106 1.00 90.06 77 SER A C 1
ATOM 632 O O . SER A 1 77 ? -20.276 -0.358 39.207 1.00 90.06 77 SER A O 1
ATOM 634 N N . ASP A 1 78 ? -19.142 -2.131 39.992 1.00 93.69 78 ASP A N 1
ATOM 635 C CA . ASP A 1 78 ? -18.457 -1.401 41.055 1.00 93.69 78 ASP A CA 1
ATOM 636 C C . ASP A 1 78 ? -17.293 -0.549 40.502 1.00 93.69 78 ASP A C 1
ATOM 638 O O . ASP A 1 78 ? -16.983 -0.541 39.305 1.00 93.69 78 ASP A O 1
ATOM 642 N N . LEU A 1 79 ? -16.618 0.197 41.383 1.00 94.62 79 LEU A N 1
ATOM 643 C CA . LEU A 1 79 ? -15.502 1.067 40.991 1.00 94.62 79 LEU A CA 1
ATOM 644 C C . LEU A 1 79 ? -14.355 0.299 40.315 1.00 94.62 79 LEU A C 1
ATOM 646 O O . LEU A 1 79 ? -13.700 0.838 39.419 1.00 94.62 79 LEU A O 1
ATOM 650 N N . LEU A 1 80 ? -14.104 -0.948 40.728 1.00 94.88 80 LEU A N 1
ATOM 651 C CA . LEU A 1 80 ? -13.066 -1.784 40.133 1.00 94.88 80 LEU A CA 1
ATOM 652 C C . LEU A 1 80 ? -13.459 -2.211 38.714 1.00 94.88 80 LEU A C 1
ATOM 654 O O . LEU A 1 80 ? -12.648 -2.085 37.796 1.00 94.88 80 LEU A O 1
ATOM 658 N N . GLY A 1 81 ? -14.705 -2.643 38.516 1.00 93.56 81 GLY A N 1
ATOM 659 C CA . GLY A 1 81 ? -15.255 -2.990 37.209 1.00 93.56 81 GLY A CA 1
ATOM 660 C C . GLY A 1 81 ? -15.221 -1.817 36.230 1.00 93.56 81 GLY A C 1
ATOM 661 O O . GLY A 1 81 ? -14.807 -1.982 35.081 1.00 93.56 81 GLY A O 1
ATOM 662 N N . LEU A 1 82 ? -15.563 -0.610 36.691 1.00 94.38 82 LEU A N 1
ATOM 663 C CA . LEU A 1 82 ? -15.464 0.608 35.879 1.00 94.38 82 LEU A CA 1
ATOM 664 C C . LEU A 1 82 ? -14.021 0.933 35.485 1.00 94.38 82 LEU A C 1
ATOM 666 O O . LEU A 1 82 ? -13.769 1.303 34.337 1.00 94.38 82 LEU A O 1
ATOM 670 N N . ARG A 1 83 ? -13.063 0.771 36.403 1.00 94.88 83 ARG A N 1
ATOM 671 C CA . ARG A 1 83 ? -11.643 0.980 36.100 1.00 94.88 83 ARG A CA 1
ATOM 672 C C . ARG A 1 83 ? -11.147 0.004 35.034 1.00 94.88 83 ARG A C 1
ATOM 674 O O . ARG A 1 83 ? -10.567 0.444 34.047 1.00 94.88 83 ARG A O 1
ATOM 681 N N . LEU A 1 84 ? -11.430 -1.290 35.196 1.00 93.69 84 LEU A N 1
ATOM 682 C CA . LEU A 1 84 ? -11.057 -2.316 34.216 1.00 93.69 84 LEU A CA 1
ATOM 683 C C . LEU A 1 84 ? -11.680 -2.042 32.842 1.00 93.69 84 LEU A C 1
ATOM 685 O O . LEU A 1 84 ? -11.022 -2.208 31.817 1.00 93.69 84 LEU A O 1
ATOM 689 N N . PHE A 1 85 ? -12.929 -1.570 32.813 1.00 93.56 85 PHE A N 1
ATOM 690 C CA . PHE A 1 85 ? -13.580 -1.143 31.579 1.00 93.56 85 PHE A CA 1
ATOM 691 C C . PHE A 1 85 ? -12.833 0.014 30.901 1.00 93.56 85 PHE A C 1
ATOM 693 O O . PHE A 1 85 ? -12.591 -0.043 29.697 1.00 93.56 85 PHE A O 1
ATOM 700 N N . VAL A 1 86 ? -12.456 1.056 31.650 1.00 93.19 86 VAL A N 1
ATOM 701 C CA . VAL A 1 86 ? -11.715 2.209 31.108 1.00 93.19 86 VAL A CA 1
ATOM 702 C C . VAL A 1 86 ? -10.335 1.798 30.598 1.00 93.19 86 VAL A C 1
ATOM 704 O O . VAL A 1 86 ? -9.939 2.240 29.516 1.00 93.19 86 VAL A O 1
ATOM 707 N N . ASP A 1 87 ? -9.626 0.938 31.327 1.00 95.12 87 ASP A N 1
ATOM 708 C CA . ASP A 1 87 ? -8.316 0.424 30.917 1.00 95.12 87 ASP A CA 1
ATOM 709 C C . ASP A 1 87 ? -8.428 -0.358 29.593 1.00 95.12 87 ASP A C 1
ATOM 711 O O . ASP A 1 87 ? -7.659 -0.126 28.655 1.00 95.12 87 ASP A O 1
ATOM 715 N N . GLU A 1 88 ? -9.450 -1.208 29.458 1.00 93.12 88 GLU A N 1
ATOM 716 C CA . GLU A 1 88 ? -9.716 -1.960 28.228 1.00 93.12 88 GLU A CA 1
ATOM 717 C C . GLU A 1 88 ? -10.144 -1.052 27.063 1.00 93.12 88 GLU A C 1
ATOM 719 O O . GLU A 1 88 ? -9.642 -1.203 25.948 1.00 93.12 88 GLU A O 1
ATOM 724 N N . GLN A 1 89 ? -11.017 -0.064 27.296 1.00 93.50 89 GLN A N 1
ATOM 725 C CA . GLN A 1 89 ? -11.382 0.917 26.264 1.00 93.50 89 GLN A CA 1
ATOM 726 C C . GLN A 1 89 ? -10.168 1.719 25.791 1.00 93.50 89 GLN A C 1
ATOM 728 O O . GLN A 1 89 ? -10.010 1.948 24.592 1.00 93.50 89 GLN A O 1
ATOM 733 N N . SER A 1 90 ? -9.290 2.110 26.716 1.00 94.56 90 SER A N 1
ATOM 734 C CA . SER A 1 90 ? -8.061 2.843 26.404 1.00 94.56 90 SER A CA 1
ATOM 735 C C . SER A 1 90 ? -7.119 2.005 25.541 1.00 94.56 90 SER A C 1
ATOM 737 O O . SER A 1 90 ? -6.582 2.499 24.549 1.00 94.56 90 SER A O 1
ATOM 739 N N . ARG A 1 91 ? -6.969 0.715 25.867 1.00 94.38 91 ARG A N 1
ATOM 740 C CA . ARG A 1 91 ? -6.186 -0.236 25.070 1.00 94.38 91 ARG A CA 1
ATOM 741 C C . ARG A 1 91 ? -6.757 -0.389 23.662 1.00 94.38 91 ARG A C 1
ATOM 743 O O . ARG A 1 91 ? -6.029 -0.219 22.691 1.00 94.38 91 ARG A O 1
ATOM 750 N N . LEU A 1 92 ? -8.060 -0.641 23.541 1.00 93.19 92 LEU A N 1
ATOM 751 C CA . LEU A 1 92 ? -8.724 -0.803 22.246 1.00 93.19 92 LEU A CA 1
ATOM 752 C C . LEU A 1 92 ? -8.657 0.469 21.385 1.00 93.19 92 LEU A C 1
ATOM 754 O O . LEU A 1 92 ? -8.515 0.369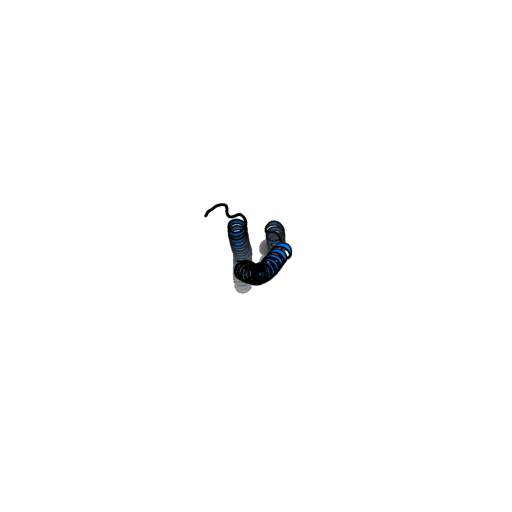 20.168 1.00 93.19 92 LEU A O 1
ATOM 758 N N . LEU A 1 93 ? -8.749 1.656 21.996 1.00 95.12 93 LEU A N 1
ATOM 759 C CA . LEU A 1 93 ? -8.577 2.938 21.305 1.00 95.12 93 LEU A CA 1
ATOM 760 C C . LEU A 1 93 ? -7.164 3.092 20.749 1.00 95.12 93 LEU A C 1
ATOM 762 O O . LEU A 1 93 ? -7.011 3.496 19.596 1.00 95.12 93 LEU A O 1
ATOM 766 N N . ARG A 1 94 ? -6.149 2.742 21.547 1.00 95.56 94 ARG A N 1
ATOM 767 C CA . ARG A 1 94 ? -4.753 2.759 21.109 1.00 95.56 94 ARG A CA 1
ATOM 768 C C . ARG A 1 94 ? -4.540 1.802 19.938 1.00 95.56 94 ARG A C 1
ATOM 770 O O . ARG A 1 94 ? -4.072 2.243 18.892 1.00 95.56 94 ARG A O 1
ATOM 777 N N . ASP A 1 95 ? -4.968 0.549 20.078 1.00 93.38 95 ASP A N 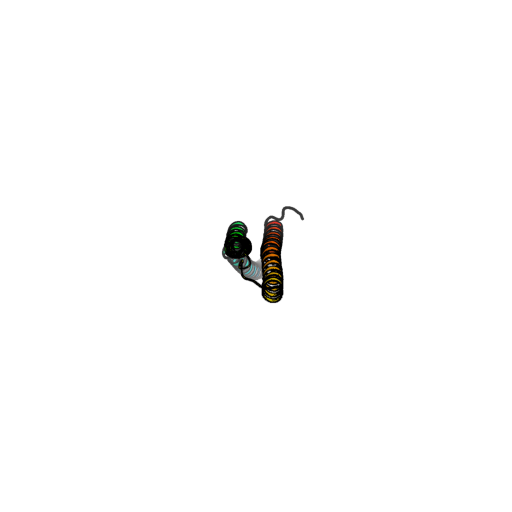1
ATOM 778 C CA . ASP A 1 95 ? -4.817 -0.482 19.045 1.00 93.38 95 ASP A CA 1
ATOM 779 C C . ASP A 1 95 ? -5.522 -0.065 17.732 1.00 93.38 95 ASP A C 1
ATOM 781 O O . ASP A 1 95 ? -4.977 -0.230 16.641 1.00 93.38 95 ASP A O 1
ATOM 785 N N . PHE A 1 96 ? -6.716 0.536 17.826 1.00 95.06 96 PHE A N 1
ATOM 786 C CA . PHE A 1 96 ? -7.424 1.114 16.677 1.00 95.06 96 PHE A CA 1
ATOM 787 C C . PHE A 1 96 ? -6.636 2.250 16.016 1.00 95.06 96 PHE A C 1
ATOM 789 O O . PHE A 1 96 ? -6.538 2.297 14.787 1.00 95.06 96 PHE A O 1
ATOM 796 N N . SER A 1 97 ? -6.109 3.181 16.816 1.00 96.00 97 SER A N 1
ATOM 797 C CA . SER A 1 97 ? -5.379 4.340 16.299 1.00 96.00 97 SER A CA 1
ATOM 798 C C . SER A 1 97 ? -4.091 3.936 15.584 1.00 96.00 97 SER A C 1
ATOM 800 O O . SER A 1 97 ? -3.840 4.425 14.486 1.00 96.00 97 SER A O 1
ATOM 802 N N . GLU A 1 98 ? -3.350 2.977 16.143 1.00 96.50 98 GLU A N 1
ATOM 803 C CA . GLU A 1 98 ? -2.122 2.433 15.561 1.00 96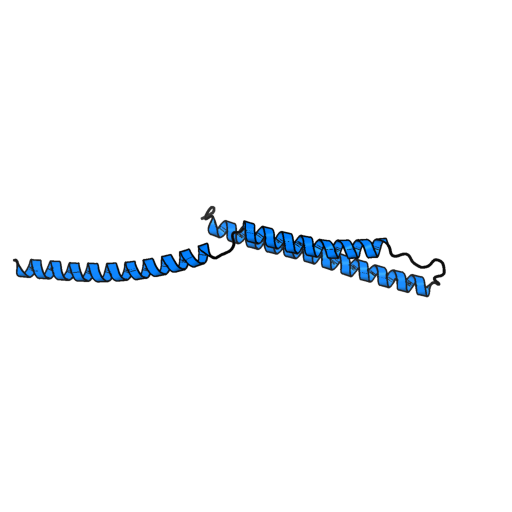.50 98 GLU A CA 1
ATOM 804 C C . GLU A 1 98 ? -2.411 1.737 14.224 1.00 96.50 98 GLU A C 1
ATOM 806 O O . GLU A 1 98 ? -1.811 2.072 13.207 1.00 96.50 98 GLU A O 1
ATOM 811 N N . GLN A 1 99 ? -3.431 0.870 14.162 1.00 95.88 99 GLN A N 1
ATOM 812 C CA . GLN A 1 99 ? -3.796 0.206 12.903 1.00 95.88 99 GLN A CA 1
ATOM 813 C C . GLN A 1 99 ? -4.274 1.176 11.817 1.00 95.88 99 GLN A C 1
ATOM 815 O O . GLN A 1 99 ? -4.024 0.957 10.625 1.00 95.88 99 GLN A O 1
ATOM 820 N N . LEU A 1 100 ? -4.988 2.238 12.198 1.00 97.38 100 LEU A N 1
ATOM 821 C CA . LEU A 1 100 ? -5.396 3.285 11.265 1.00 97.38 100 LEU A CA 1
ATOM 822 C C . LEU A 1 100 ? -4.172 4.027 10.715 1.00 97.38 100 LEU A C 1
ATOM 824 O O . LEU A 1 100 ? -4.069 4.220 9.500 1.00 97.38 100 LEU A O 1
ATOM 828 N N . GLU A 1 101 ? -3.253 4.422 11.593 1.00 98.12 101 GLU A N 1
ATOM 829 C CA . GLU A 1 101 ? -2.029 5.127 11.220 1.00 98.12 101 GLU A CA 1
ATOM 830 C C . GLU A 1 101 ? -1.134 4.272 10.319 1.00 98.12 101 GLU A C 1
ATOM 832 O O . GLU A 1 101 ? -0.690 4.751 9.270 1.00 98.12 101 GLU A O 1
ATOM 837 N N . ASP A 1 102 ? -0.960 2.993 10.647 1.00 97.69 102 ASP A N 1
ATOM 838 C CA . ASP A 1 102 ? -0.211 2.031 9.837 1.00 97.69 102 ASP A CA 1
ATOM 839 C C . ASP A 1 102 ? -0.824 1.867 8.445 1.00 97.69 102 ASP A C 1
ATOM 841 O O . ASP A 1 102 ? -0.116 1.892 7.431 1.00 97.69 102 ASP A O 1
ATOM 845 N N . SER A 1 103 ? -2.153 1.757 8.365 1.00 97.56 103 SER A N 1
ATOM 846 C CA . SER A 1 103 ? -2.868 1.611 7.090 1.00 97.56 103 SER A CA 1
ATOM 847 C C . SER A 1 103 ? -2.653 2.819 6.176 1.00 97.56 103 SER A C 1
ATOM 849 O O . SER A 1 103 ? -2.388 2.668 4.980 1.00 97.56 103 SER A O 1
ATOM 851 N N . VAL A 1 104 ? -2.745 4.030 6.733 1.00 98.06 104 VAL A N 1
ATOM 852 C CA . VAL A 1 104 ? -2.539 5.282 5.992 1.00 98.06 104 VAL A CA 1
ATOM 853 C C . VAL A 1 104 ? -1.070 5.455 5.609 1.00 98.06 104 VAL A C 1
ATOM 855 O O . VAL A 1 104 ? -0.766 5.826 4.471 1.00 98.06 104 VAL A O 1
ATOM 858 N N . SER A 1 105 ? -0.150 5.158 6.526 1.00 98.25 105 SER A N 1
ATOM 859 C CA . SER A 1 105 ? 1.291 5.252 6.290 1.00 98.25 105 SER A CA 1
ATOM 860 C C . SER A 1 105 ? 1.749 4.294 5.195 1.00 98.25 105 SER A C 1
ATOM 862 O O . SER A 1 105 ? 2.480 4.717 4.296 1.00 98.25 105 SER A O 1
ATOM 864 N N . THR A 1 106 ? 1.253 3.056 5.203 1.00 98.06 106 THR A N 1
ATOM 865 C CA . THR A 1 106 ? 1.528 2.053 4.163 1.00 98.06 106 THR A CA 1
ATOM 866 C C . THR A 1 106 ? 1.041 2.534 2.801 1.00 98.06 106 THR A C 1
ATOM 868 O O . THR A 1 106 ? 1.822 2.592 1.852 1.00 98.06 106 THR A O 1
ATOM 871 N N . LEU A 1 107 ? -0.212 3.001 2.709 1.00 98.38 107 LEU A N 1
ATOM 872 C CA . LEU A 1 107 ? -0.752 3.520 1.451 1.00 98.38 107 LEU A CA 1
ATOM 873 C C . LEU A 1 107 ? 0.061 4.718 0.931 1.00 98.38 107 LEU A C 1
ATOM 875 O O . LEU A 1 107 ? 0.355 4.804 -0.261 1.00 98.38 107 LEU A O 1
ATOM 879 N N . LYS A 1 108 ? 0.457 5.640 1.816 1.00 98.44 108 LYS A N 1
ATOM 880 C CA . LYS A 1 108 ? 1.291 6.794 1.454 1.00 98.44 108 LYS A CA 1
ATOM 881 C C . LYS A 1 108 ? 2.642 6.352 0.886 1.00 98.44 108 LYS A C 1
ATOM 883 O O . LYS A 1 108 ? 3.088 6.902 -0.122 1.00 98.44 108 LYS A O 1
ATOM 888 N N . GLN A 1 109 ? 3.291 5.373 1.519 1.00 98.31 109 GLN A N 1
ATOM 889 C CA . GLN A 1 109 ? 4.568 4.824 1.061 1.00 98.31 109 GLN A CA 1
ATOM 890 C C . GLN A 1 109 ? 4.428 4.119 -0.294 1.00 98.31 109 GLN A C 1
ATOM 892 O O . GLN A 1 109 ? 5.236 4.375 -1.193 1.00 98.31 109 GLN A O 1
ATOM 897 N N . ASP A 1 110 ? 3.378 3.316 -0.474 1.00 97.56 110 ASP A N 1
ATOM 898 C CA . ASP A 1 110 ? 3.074 2.635 -1.735 1.00 97.56 110 ASP A CA 1
ATOM 899 C C . ASP A 1 110 ? 2.864 3.636 -2.873 1.00 97.56 110 ASP A C 1
ATOM 901 O O . ASP A 1 110 ? 3.492 3.526 -3.930 1.00 97.56 110 ASP A O 1
ATOM 905 N N . ILE A 1 111 ? 2.046 4.669 -2.649 1.00 97.12 111 ILE A N 1
ATOM 906 C CA . ILE A 1 111 ? 1.803 5.729 -3.635 1.00 97.12 111 ILE A CA 1
ATOM 907 C C . ILE A 1 111 ? 3.105 6.464 -3.965 1.00 97.12 111 ILE A C 1
ATOM 909 O O . ILE A 1 111 ? 3.411 6.663 -5.140 1.00 97.12 111 ILE A O 1
ATOM 913 N N . ALA A 1 112 ? 3.913 6.825 -2.965 1.00 97.19 112 ALA A N 1
ATOM 914 C CA . ALA A 1 112 ? 5.197 7.484 -3.196 1.00 97.19 112 ALA A CA 1
ATOM 915 C C . ALA A 1 112 ? 6.166 6.606 -4.009 1.00 97.19 112 ALA A C 1
ATOM 917 O O . ALA A 1 112 ? 6.913 7.110 -4.852 1.00 97.19 112 ALA A O 1
ATOM 918 N N . ALA A 1 113 ? 6.171 5.291 -3.786 1.00 94.62 113 ALA A N 1
ATOM 919 C CA . ALA A 1 113 ? 6.960 4.355 -4.581 1.00 94.62 113 ALA A CA 1
ATOM 920 C C . ALA A 1 113 ? 6.446 4.257 -6.028 1.00 94.62 113 ALA A C 1
ATOM 922 O O . ALA A 1 113 ? 7.243 4.335 -6.963 1.00 94.62 113 ALA A O 1
ATOM 923 N N . ILE A 1 114 ? 5.129 4.160 -6.224 1.00 93.44 114 ILE A N 1
ATOM 924 C CA . ILE A 1 114 ? 4.501 4.098 -7.552 1.00 93.44 114 ILE A CA 1
ATOM 925 C C . ILE A 1 114 ? 4.769 5.381 -8.343 1.00 93.44 114 ILE A C 1
ATOM 927 O O . ILE A 1 114 ? 5.160 5.313 -9.507 1.00 93.44 114 ILE A O 1
ATOM 931 N N . VAL A 1 115 ? 4.608 6.552 -7.720 1.00 93.12 115 VAL A N 1
ATOM 932 C CA . VAL A 1 115 ? 4.858 7.854 -8.358 1.00 93.12 115 VAL A CA 1
ATOM 933 C C . VAL A 1 115 ? 6.323 7.993 -8.769 1.00 93.12 115 VAL A C 1
ATOM 935 O O . VAL A 1 115 ? 6.590 8.416 -9.894 1.00 93.12 115 VAL A O 1
ATOM 938 N N . ARG A 1 116 ? 7.273 7.585 -7.914 1.00 91.25 116 ARG A N 1
ATOM 939 C CA . ARG A 1 116 ? 8.707 7.580 -8.259 1.00 91.25 116 ARG A CA 1
ATOM 940 C C . ARG A 1 116 ? 8.994 6.703 -9.478 1.00 91.25 116 ARG A C 1
ATOM 942 O O . ARG A 1 116 ? 9.549 7.201 -10.454 1.00 91.25 116 ARG A O 1
ATOM 949 N N . ARG A 1 117 ? 8.503 5.459 -9.492 1.00 87.19 117 ARG A N 1
ATOM 950 C CA . ARG A 1 117 ? 8.662 4.556 -10.649 1.00 87.19 117 ARG A CA 1
ATOM 951 C C . ARG A 1 117 ? 7.993 5.091 -11.915 1.00 87.19 117 ARG A C 1
ATOM 953 O O . ARG A 1 117 ? 8.536 4.949 -13.010 1.00 87.19 117 ARG A O 1
ATOM 960 N N . LYS A 1 118 ? 6.803 5.690 -11.789 1.00 87.12 118 LYS A N 1
ATOM 961 C CA . LYS A 1 118 ? 6.088 6.300 -12.920 1.00 87.12 118 LYS A CA 1
ATOM 962 C C . LYS A 1 118 ? 6.904 7.448 -13.509 1.00 87.12 118 LYS A C 1
ATOM 964 O O . LYS A 1 118 ? 7.038 7.525 -14.728 1.00 87.12 118 LYS A O 1
ATOM 969 N N . ARG A 1 119 ? 7.493 8.289 -12.652 1.00 86.94 119 ARG A N 1
ATOM 970 C CA . ARG A 1 119 ? 8.374 9.390 -13.056 1.00 86.94 119 ARG A CA 1
ATOM 971 C C . ARG A 1 119 ? 9.594 8.874 -13.815 1.00 86.94 119 ARG A C 1
ATOM 973 O O . ARG A 1 119 ? 9.815 9.327 -14.934 1.00 86.94 119 ARG A O 1
ATOM 980 N N . GLU A 1 120 ? 10.304 7.895 -13.255 1.00 83.94 120 GLU A N 1
ATOM 981 C CA . GLU A 1 120 ? 11.476 7.255 -13.877 1.00 83.94 120 GLU A CA 1
ATOM 982 C C . GLU A 1 120 ? 11.162 6.695 -15.271 1.00 83.94 120 GLU A C 1
ATOM 984 O O . GLU A 1 120 ? 11.931 6.900 -16.204 1.00 83.94 120 GLU A O 1
ATOM 989 N N . ARG A 1 121 ? 10.005 6.041 -15.450 1.00 78.56 121 ARG A N 1
ATOM 990 C CA . ARG A 1 121 ? 9.594 5.509 -16.762 1.00 78.56 121 ARG A CA 1
ATOM 991 C C . ARG A 1 121 ? 9.196 6.577 -17.768 1.00 78.56 121 ARG A C 1
ATOM 993 O O . ARG A 1 121 ? 9.383 6.379 -18.961 1.00 78.56 121 ARG A O 1
ATOM 1000 N N . SER A 1 122 ? 8.562 7.648 -17.303 1.00 74.75 122 SER A N 1
ATOM 1001 C CA . SER A 1 122 ? 8.027 8.683 -18.187 1.00 74.75 122 SER A CA 1
ATOM 1002 C C . SER A 1 122 ? 9.106 9.616 -18.745 1.00 74.75 122 SER A C 1
ATOM 1004 O O . SER A 1 122 ? 8.850 10.296 -19.730 1.00 74.75 122 SER A O 1
ATOM 1006 N N . GLY A 1 123 ? 10.296 9.665 -18.131 1.00 62.50 123 GLY A N 1
ATOM 1007 C CA . GLY A 1 123 ? 11.411 10.500 -18.593 1.00 62.50 123 GLY A CA 1
ATOM 1008 C C . GLY A 1 123 ? 11.137 12.009 -18.574 1.00 62.50 123 GLY A C 1
ATOM 1009 O O . GLY A 1 123 ? 11.947 12.772 -19.077 1.00 62.50 123 GLY A O 1
ATOM 1010 N N . ILE A 1 124 ? 10.019 12.467 -17.993 1.00 58.06 124 ILE A N 1
ATOM 1011 C CA . ILE A 1 124 ? 9.518 13.846 -18.165 1.00 58.06 124 ILE A CA 1
ATOM 1012 C C . ILE A 1 124 ? 10.455 14.896 -17.524 1.00 58.06 124 ILE A C 1
ATOM 1014 O O . ILE A 1 124 ? 10.268 16.084 -17.744 1.00 58.06 124 ILE A O 1
ATOM 1018 N N . TRP A 1 125 ? 11.444 14.506 -16.712 1.00 51.59 125 TRP A N 1
ATOM 1019 C CA . TRP A 1 125 ? 12.348 15.438 -16.018 1.00 51.59 125 TRP A CA 1
ATOM 1020 C C . TRP A 1 125 ? 13.803 14.932 -16.043 1.00 51.59 125 TRP A C 1
ATOM 1022 O O . TRP A 1 125 ? 14.345 14.549 -15.004 1.00 51.59 125 TRP A O 1
ATOM 1032 N N . SER A 1 126 ? 14.418 14.905 -17.227 1.00 43.25 126 SER A N 1
ATOM 1033 C CA . SER A 1 126 ? 15.877 14.974 -17.420 1.00 43.25 126 SER A CA 1
ATOM 1034 C C . SER A 1 126 ? 16.194 16.152 -18.325 1.00 43.25 126 SER A C 1
ATOM 1036 O O . SER A 1 126 ? 15.437 16.329 -19.305 1.00 43.25 126 SER A O 1
#

Radius of gyration: 32.71 Å; Cα contacts (8 Å, |Δi|>4): 35; chains: 1; bounding box: 72×25×99 Å

Solvent-accessible surface area (backbone atoms only — not comparable to full-atom values): 7048 Å² total; per-residue (Å²): 109,70,69,60,53,54,52,52,53,50,53,50,51,53,52,50,50,54,52,50,53,51,52,50,54,49,50,50,54,51,50,52,55,51,50,59,59,70,75,46,78,52,59,66,60,51,48,54,49,46,50,52,52,38,54,55,49,51,50,53,42,51,52,47,52,53,51,61,74,68,64,72,80,64,93,85,52,51,76,67,52,50,48,54,46,51,55,50,5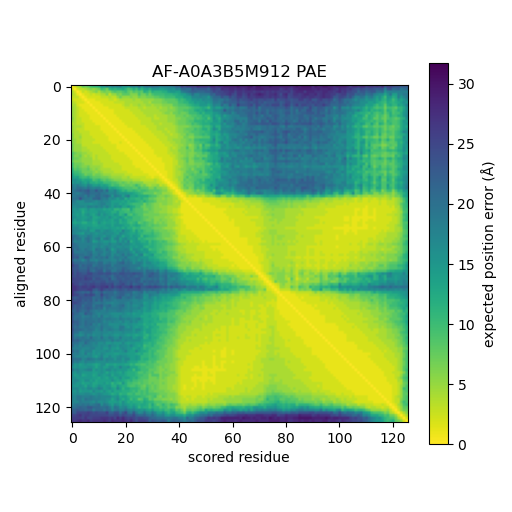2,52,50,53,51,50,56,42,51,51,55,46,50,51,43,54,52,50,45,52,51,49,50,53,51,42,53,50,52,50,48,68,74,63,58,84,83,121

pLDDT: mean 90.6, std 9.77, range [43.25, 98.44]

Mean predicted aligned error: 9.76 Å